Protein AF-A0A7S2D6P2-F1 (afdb_monomer_lite)

Sequence (100 aa):
RLSTQVERHVNRGAFSWSTLPPTFWRKMKNAEILLQESAAQGEIAAQNDLGMMYYHCRGVSQNYARALEWLRKAAEQGLANAQGNLCMMYYSGHVAVLDG

Organism: NCBI:txid3111310

Foldseek 3Di:
DVLVVQLVQLCPDPDRCVVDDSVQLVVQVVLLVVLVVCVVVVNLVSLQVNLVCLCVVRSGDNDNPSSLVSLVSSVVVPDPSSVVVNVVCVVVVVCVVVVD

Secondary structure (DSSP, 8-state):
--HHHHTTTS--SSS-GGGS-HHHHHHHHHHHHHHHHHHHTT-HHHHHHHHHHHHTTSSS---HHHHHHHHHHHHHTT-HHHHHHHHHHHHTTTTTTT--

InterPro domains:
  IPR006597 Sel1-like repeat [PF08238] (45-78)
  IPR006597 Sel1-like repeat [PF08238] (81-94)
  IPR006597 Sel1-like repeat [SM00671] (44-79)
  IPR011990 Tetratricopeptide-like helical domain superfamily [G3DSA:1.25.40.10] (22-98)
  IPR050767 Sel1/AlgK [PTHR11102] (28-94)

pLDDT: mean 76.54, std 17.22, range [41.06, 94.56]

Structure (mmCIF, N/CA/C/O backbone):
data_AF-A0A7S2D6P2-F1
#
_entry.id   AF-A0A7S2D6P2-F1
#
loop_
_atom_site.group_PDB
_atom_site.id
_atom_site.type_symbol
_atom_site.label_atom_id
_atom_site.label_alt_id
_atom_site.label_comp_id
_atom_site.label_asym_id
_atom_site.label_entity_id
_atom_site.label_seq_id
_atom_site.pdbx_PDB_ins_code
_atom_site.Cartn_x
_atom_site.Cartn_y
_atom_site.Cartn_z
_atom_site.occupancy
_atom_site.B_iso_or_equiv
_atom_site.auth_seq_id
_atom_site.auth_comp_id
_atom_site.auth_asym_id
_atom_site.auth_atom_id
_atom_site.pdbx_PDB_model_num
ATOM 1 N N . ARG A 1 1 ? 23.528 12.050 -3.278 1.00 42.66 1 ARG A N 1
ATOM 2 C CA . ARG A 1 1 ? 24.206 10.786 -3.669 1.00 42.66 1 ARG A CA 1
ATOM 3 C C . ARG A 1 1 ? 23.314 9.541 -3.580 1.00 42.66 1 ARG A C 1
ATOM 5 O O . ARG A 1 1 ? 23.599 8.600 -4.298 1.00 42.66 1 ARG A O 1
ATOM 12 N N . LEU A 1 2 ? 22.235 9.529 -2.783 1.00 41.97 2 LEU A N 1
ATOM 13 C CA . LEU A 1 2 ? 21.309 8.383 -2.682 1.00 41.97 2 LEU A CA 1
ATOM 14 C C . LEU A 1 2 ? 20.291 8.266 -3.837 1.00 41.97 2 LEU A C 1
ATOM 16 O O . LEU A 1 2 ? 19.747 7.187 -4.051 1.00 41.97 2 LEU A O 1
ATOM 20 N N . SER A 1 3 ? 20.037 9.345 -4.588 1.00 44.03 3 SER A N 1
ATOM 21 C CA . SER A 1 3 ? 19.075 9.349 -5.705 1.00 44.03 3 SER A CA 1
ATOM 22 C C . SER A 1 3 ? 19.484 8.394 -6.835 1.00 44.03 3 SER A C 1
ATOM 24 O O . SER A 1 3 ? 18.683 7.585 -7.285 1.00 44.03 3 SER A O 1
ATOM 26 N N . THR A 1 4 ? 20.770 8.370 -7.189 1.00 49.34 4 THR A N 1
ATOM 27 C CA . THR A 1 4 ? 21.306 7.630 -8.347 1.00 49.34 4 THR A CA 1
ATOM 28 C C . THR A 1 4 ? 21.308 6.103 -8.190 1.00 49.34 4 THR A C 1
ATOM 30 O O . THR A 1 4 ? 21.474 5.376 -9.172 1.00 49.34 4 THR A O 1
ATOM 33 N N . GLN A 1 5 ? 21.204 5.589 -6.962 1.00 44.03 5 GLN A N 1
ATOM 34 C CA . GLN A 1 5 ? 21.228 4.145 -6.701 1.00 44.03 5 GLN A CA 1
ATOM 35 C C . GLN A 1 5 ? 19.816 3.548 -6.703 1.00 44.03 5 GLN A C 1
ATOM 37 O O . GLN A 1 5 ? 19.625 2.448 -7.211 1.00 44.03 5 GLN A O 1
ATOM 42 N N . VAL A 1 6 ? 18.822 4.308 -6.230 1.00 48.00 6 VAL A N 1
ATOM 43 C CA . VAL A 1 6 ? 17.403 3.922 -6.286 1.00 48.00 6 VAL A CA 1
ATOM 44 C C . VAL A 1 6 ? 16.870 4.036 -7.719 1.00 48.00 6 VAL A C 1
ATOM 46 O O . VAL A 1 6 ? 16.242 3.102 -8.211 1.00 48.00 6 VAL A O 1
ATOM 49 N N . GLU A 1 7 ? 17.221 5.112 -8.436 1.00 48.19 7 GLU A N 1
ATOM 50 C CA . GLU A 1 7 ? 16.856 5.321 -9.850 1.00 48.19 7 GLU A CA 1
ATOM 51 C C . GLU A 1 7 ? 17.288 4.152 -10.757 1.00 48.19 7 GLU A C 1
ATOM 53 O O . GLU A 1 7 ? 16.589 3.802 -11.706 1.00 48.19 7 GLU A O 1
ATOM 58 N N . ARG A 1 8 ? 18.412 3.489 -10.442 1.00 49.69 8 ARG A N 1
ATOM 59 C CA . ARG A 1 8 ? 18.929 2.345 -11.211 1.00 49.69 8 ARG A CA 1
ATOM 60 C C . ARG A 1 8 ? 18.165 1.036 -11.000 1.00 49.69 8 ARG A C 1
ATOM 62 O O . ARG A 1 8 ? 18.275 0.149 -11.842 1.00 49.69 8 ARG A O 1
ATOM 69 N N . HIS A 1 9 ? 17.425 0.870 -9.905 1.00 47.28 9 HIS A N 1
ATOM 70 C CA . HIS A 1 9 ? 16.673 -0.365 -9.636 1.00 47.28 9 HIS A CA 1
ATOM 71 C C . HIS A 1 9 ? 15.199 -0.284 -10.041 1.00 47.28 9 HIS A C 1
ATOM 73 O O . HIS A 1 9 ? 14.627 -1.306 -10.409 1.00 47.28 9 HIS A O 1
ATOM 79 N N . VAL A 1 10 ? 14.609 0.913 -10.067 1.00 54.47 10 VAL A N 1
ATOM 80 C CA . VAL A 1 10 ? 13.184 1.120 -10.402 1.00 54.47 10 VAL A CA 1
ATOM 81 C C . VAL A 1 10 ? 12.909 1.043 -11.922 1.00 54.47 10 VAL A C 1
ATOM 83 O O . VAL A 1 10 ? 11.767 0.935 -12.355 1.00 54.47 10 VAL A O 1
ATOM 86 N N . ASN A 1 11 ? 13.951 1.020 -12.761 1.00 50.38 11 ASN A N 1
ATOM 87 C CA . ASN A 1 11 ? 13.864 1.198 -14.218 1.00 50.38 11 ASN A CA 1
ATOM 88 C C . ASN A 1 11 ? 13.747 -0.113 -15.045 1.00 50.38 11 ASN A C 1
ATOM 90 O O . ASN A 1 11 ? 14.293 -0.194 -16.143 1.00 50.38 11 ASN A O 1
ATOM 94 N N . ARG A 1 12 ? 13.090 -1.167 -14.527 1.00 47.78 12 ARG A N 1
ATOM 95 C CA . ARG A 1 12 ? 12.956 -2.487 -15.204 1.00 47.78 12 ARG A CA 1
ATOM 96 C C . ARG A 1 12 ? 11.543 -2.836 -15.714 1.00 47.78 12 ARG A C 1
ATOM 98 O O . ARG A 1 12 ? 11.231 -4.007 -15.894 1.00 47.78 12 ARG A O 1
ATOM 105 N N . GLY A 1 13 ? 10.688 -1.850 -15.976 1.00 45.84 13 GLY A N 1
ATOM 106 C CA . GLY A 1 13 ? 9.364 -2.057 -16.583 1.00 45.84 13 GLY A CA 1
ATOM 107 C C . GLY A 1 13 ? 9.030 -0.932 -17.559 1.00 45.84 13 GLY A C 1
ATOM 108 O O . GLY A 1 13 ? 9.635 0.128 -17.469 1.00 45.84 13 GLY A O 1
ATOM 109 N N . ALA A 1 14 ? 8.093 -1.167 -18.483 1.00 43.38 14 ALA A N 1
ATOM 110 C CA . ALA A 1 14 ? 7.804 -0.413 -19.719 1.00 43.38 14 ALA A CA 1
ATOM 111 C C . ALA A 1 14 ? 7.490 1.105 -19.604 1.00 43.38 14 ALA A C 1
ATOM 113 O O . ALA A 1 14 ? 7.098 1.731 -20.587 1.00 43.38 14 ALA A O 1
ATOM 114 N N . PHE A 1 15 ? 7.681 1.719 -18.437 1.00 54.22 15 PHE A N 1
ATOM 115 C CA . PHE A 1 15 ? 7.579 3.153 -18.196 1.00 54.22 15 PHE A CA 1
ATOM 116 C C . PHE A 1 15 ? 8.986 3.712 -17.936 1.00 54.22 15 PHE A C 1
ATOM 118 O O . PHE A 1 15 ? 9.589 3.449 -16.898 1.00 54.22 15 PHE A O 1
ATOM 125 N N . SER A 1 16 ? 9.544 4.452 -18.898 1.00 53.12 16 SER A N 1
ATOM 126 C CA . SER A 1 16 ? 10.890 5.026 -18.778 1.00 53.12 16 SER A CA 1
ATOM 127 C C . SER A 1 16 ? 10.865 6.221 -17.830 1.00 53.12 16 SER A C 1
ATOM 129 O O . SER A 1 16 ? 10.702 7.369 -18.249 1.00 53.12 16 SER A O 1
ATOM 131 N N . TRP A 1 17 ? 11.043 5.959 -16.538 1.00 56.22 17 TRP A N 1
ATOM 132 C CA . TRP A 1 17 ? 10.998 6.977 -15.490 1.00 56.22 17 TRP A CA 1
ATOM 133 C C . TRP A 1 17 ? 12.119 8.029 -15.580 1.00 56.22 17 TRP A C 1
ATOM 135 O O . TRP A 1 17 ? 12.094 9.032 -14.868 1.00 56.22 17 TRP A O 1
ATOM 145 N N . SER A 1 18 ? 13.091 7.829 -16.473 1.00 56.09 18 SER A N 1
ATOM 146 C CA . SER A 1 18 ? 14.156 8.787 -16.795 1.00 56.09 18 SER A CA 1
ATOM 147 C C . SER A 1 18 ? 13.658 10.101 -17.408 1.00 56.09 18 SER A C 1
ATOM 149 O O . SER A 1 18 ? 14.425 11.056 -17.480 1.00 56.09 18 SER A O 1
ATOM 151 N N . THR A 1 19 ? 12.398 10.163 -17.850 1.00 69.62 19 THR A N 1
ATOM 152 C CA . THR A 1 19 ? 11.788 11.375 -18.421 1.00 69.62 19 THR A CA 1
ATOM 153 C C . THR A 1 19 ? 11.237 12.327 -17.358 1.00 69.62 19 THR A C 1
ATOM 155 O O . THR A 1 19 ? 10.947 13.484 -17.663 1.00 69.62 19 THR A O 1
ATOM 158 N N . LEU A 1 20 ? 11.108 11.876 -16.104 1.00 70.81 20 LEU A N 1
ATOM 159 C CA . LEU A 1 20 ? 10.597 12.698 -15.011 1.00 70.81 20 LEU A CA 1
ATOM 160 C C . LEU A 1 20 ? 11.707 13.544 -14.371 1.00 70.81 20 LEU A C 1
ATOM 162 O O . LEU A 1 20 ? 12.843 13.085 -14.220 1.00 70.81 20 LEU A O 1
ATOM 166 N N . PRO A 1 21 ? 11.391 14.777 -13.936 1.00 79.75 21 PRO A N 1
ATOM 167 C CA . PRO A 1 21 ? 12.377 15.655 -13.323 1.00 79.75 21 PRO A CA 1
ATOM 168 C C . PRO A 1 21 ? 12.908 15.063 -12.002 1.00 79.75 21 PRO A C 1
ATOM 170 O O . PRO A 1 21 ? 12.129 14.492 -11.238 1.00 7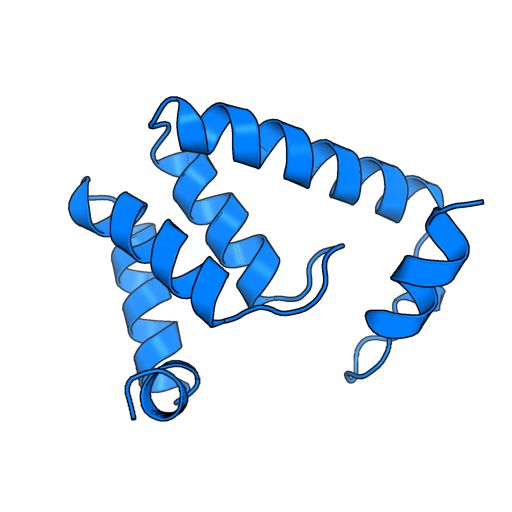9.75 21 PRO A O 1
ATOM 173 N N . PRO A 1 22 ? 14.190 15.276 -11.634 1.00 73.00 22 PRO A N 1
ATOM 174 C CA . PRO A 1 22 ? 14.772 14.758 -10.386 1.00 73.00 22 PRO A CA 1
ATOM 175 C C . PRO A 1 22 ? 14.012 15.148 -9.105 1.00 73.00 22 PRO A C 1
ATOM 177 O O . PRO A 1 22 ? 14.078 14.475 -8.076 1.00 73.00 22 PRO A O 1
ATOM 180 N N . THR A 1 23 ? 13.266 16.253 -9.156 1.00 80.12 23 THR A N 1
ATOM 181 C CA . THR A 1 23 ? 12.409 16.727 -8.064 1.00 80.12 23 THR A CA 1
ATOM 182 C C . THR A 1 23 ? 11.201 15.827 -7.819 1.00 80.12 23 THR A C 1
ATOM 184 O O . THR A 1 23 ? 10.727 15.772 -6.685 1.00 80.12 23 THR A O 1
ATOM 187 N N . PHE A 1 24 ? 10.733 15.102 -8.839 1.00 78.94 24 PHE A N 1
ATOM 188 C CA . PHE A 1 24 ? 9.657 14.123 -8.728 1.00 78.94 24 PHE A CA 1
ATOM 189 C C . PHE A 1 24 ? 10.048 13.003 -7.761 1.00 78.94 24 PHE A C 1
ATOM 191 O O . PHE A 1 24 ? 9.339 12.763 -6.789 1.00 78.94 24 PHE A O 1
ATOM 198 N N . TRP A 1 25 ? 11.230 12.407 -7.936 1.00 69.94 25 TRP A N 1
ATOM 199 C CA . TRP A 1 25 ? 11.737 11.344 -7.060 1.00 69.94 25 TRP A CA 1
ATOM 200 C C . TRP A 1 25 ? 11.858 11.779 -5.608 1.00 69.94 25 TRP A C 1
ATOM 202 O O . TRP A 1 25 ? 11.466 11.052 -4.699 1.00 69.94 25 TRP A O 1
ATOM 212 N N . ARG A 1 26 ? 12.364 12.995 -5.385 1.00 78.88 26 ARG A N 1
ATOM 213 C CA . ARG A 1 26 ? 12.468 13.561 -4.039 1.00 78.88 26 ARG A CA 1
ATOM 214 C C . ARG A 1 26 ? 11.094 13.712 -3.392 1.00 78.88 26 ARG A C 1
ATOM 216 O O . ARG A 1 26 ? 10.940 13.373 -2.225 1.00 78.88 26 ARG A O 1
ATOM 223 N N . LYS A 1 27 ? 10.099 14.190 -4.144 1.00 80.38 27 LYS A N 1
ATOM 224 C CA . LYS A 1 27 ? 8.721 14.300 -3.651 1.00 80.38 27 LYS A CA 1
ATOM 225 C C . LYS A 1 27 ? 8.117 12.928 -3.354 1.00 80.38 27 LYS A C 1
ATOM 227 O O . LYS A 1 27 ? 7.541 12.767 -2.289 1.00 80.38 27 LYS A O 1
ATOM 232 N N . MET A 1 28 ? 8.309 11.945 -4.233 1.00 78.06 28 MET A N 1
ATOM 233 C CA . MET A 1 28 ? 7.789 10.588 -4.035 1.00 78.06 28 MET A CA 1
ATOM 234 C C . MET A 1 28 ? 8.415 9.886 -2.830 1.00 78.06 28 MET A C 1
ATOM 236 O O . MET A 1 28 ? 7.710 9.241 -2.066 1.00 78.06 28 MET A O 1
ATOM 240 N N . LYS A 1 29 ? 9.722 10.051 -2.614 1.00 81.56 29 LYS A N 1
ATOM 241 C CA . LYS A 1 29 ? 10.397 9.472 -1.449 1.00 81.56 29 LYS A CA 1
ATOM 242 C C . LYS A 1 29 ? 9.979 10.142 -0.140 1.00 81.56 29 LYS A C 1
ATOM 244 O O . LYS A 1 29 ? 9.806 9.467 0.864 1.00 81.56 29 LYS A O 1
ATOM 249 N N . ASN A 1 30 ? 9.776 11.457 -0.155 1.00 86.00 30 ASN A N 1
ATOM 250 C CA . ASN A 1 30 ? 9.214 12.149 1.002 1.00 86.00 30 ASN A CA 1
ATOM 251 C C . ASN A 1 30 ? 7.766 11.708 1.264 1.00 86.00 30 ASN A C 1
ATOM 253 O O . ASN A 1 30 ? 7.395 11.530 2.417 1.00 86.00 30 ASN A O 1
ATOM 257 N N . ALA A 1 31 ? 6.970 11.495 0.211 1.00 86.56 31 ALA A N 1
ATOM 258 C CA . ALA A 1 31 ? 5.614 10.971 0.335 1.00 86.56 31 ALA A CA 1
ATOM 259 C C . ALA A 1 31 ? 5.600 9.552 0.925 1.00 86.56 31 ALA A C 1
ATOM 261 O O . ALA A 1 31 ? 4.786 9.291 1.797 1.00 86.56 31 ALA A O 1
ATOM 262 N N . GLU A 1 32 ? 6.530 8.671 0.531 1.00 87.31 32 GLU A N 1
ATOM 263 C CA . GLU A 1 32 ? 6.681 7.342 1.146 1.00 87.31 32 GLU A CA 1
ATOM 264 C C . GLU A 1 32 ? 6.873 7.445 2.665 1.00 87.31 32 GLU A C 1
ATOM 266 O O . GLU A 1 32 ? 6.198 6.747 3.414 1.00 87.31 32 GLU A O 1
ATOM 271 N N . ILE A 1 33 ? 7.774 8.325 3.113 1.00 89.12 33 ILE A N 1
ATOM 272 C CA . ILE A 1 33 ? 8.083 8.505 4.539 1.00 89.12 33 ILE A CA 1
ATOM 273 C C . ILE A 1 33 ? 6.846 8.997 5.296 1.00 89.12 33 ILE A C 1
ATOM 275 O O . ILE A 1 33 ? 6.469 8.402 6.300 1.00 89.12 33 ILE A O 1
ATOM 279 N N . LEU A 1 34 ? 6.179 10.033 4.780 1.00 90.75 34 LEU A N 1
ATOM 280 C CA . LEU A 1 34 ? 4.966 10.577 5.397 1.00 90.75 34 LEU A CA 1
ATOM 281 C C . LEU A 1 34 ? 3.849 9.528 5.466 1.00 90.75 34 LEU A C 1
ATOM 283 O O . LEU A 1 34 ? 3.197 9.379 6.494 1.00 90.75 34 LEU A O 1
ATOM 287 N N . LEU A 1 35 ? 3.660 8.757 4.393 1.00 91.75 35 LEU A N 1
ATOM 288 C CA . LEU A 1 35 ? 2.671 7.684 4.359 1.00 91.75 35 LEU A CA 1
ATOM 289 C C . LEU A 1 35 ? 3.016 6.551 5.327 1.00 91.75 35 LEU A C 1
ATOM 291 O O . LEU A 1 35 ? 2.103 5.987 5.914 1.00 91.75 35 LEU A O 1
ATOM 295 N N . GLN A 1 36 ? 4.295 6.223 5.532 1.00 92.00 36 GLN A N 1
ATOM 296 C CA . GLN A 1 36 ? 4.709 5.242 6.543 1.00 92.00 36 GLN A CA 1
ATOM 297 C C . GLN A 1 36 ? 4.379 5.709 7.959 1.00 92.00 36 GLN A C 1
ATOM 299 O O . GLN A 1 36 ? 3.852 4.923 8.746 1.00 92.00 36 GLN A O 1
ATOM 304 N N . GLU A 1 37 ? 4.653 6.973 8.276 1.00 94.19 37 GLU A N 1
ATOM 305 C CA . GLU A 1 37 ? 4.333 7.555 9.581 1.00 94.19 37 GLU A CA 1
ATOM 306 C C . GLU A 1 37 ? 2.817 7.570 9.824 1.00 94.19 37 GLU A C 1
ATOM 308 O O . GLU A 1 37 ? 2.357 7.050 10.841 1.00 94.19 37 GLU A O 1
ATOM 313 N N . SER A 1 38 ? 2.029 8.070 8.868 1.00 93.75 38 SER A N 1
ATOM 314 C CA . SER A 1 38 ? 0.561 8.066 8.945 1.00 93.75 38 SER A CA 1
ATOM 315 C C . SER A 1 38 ? -0.026 6.652 9.011 1.00 93.75 38 SER A C 1
ATOM 317 O O . SER A 1 38 ? -0.904 6.366 9.828 1.00 93.75 38 SER A O 1
ATOM 319 N N . ALA A 1 39 ? 0.475 5.723 8.193 1.00 92.75 39 ALA A N 1
ATOM 320 C CA . ALA A 1 39 ? 0.015 4.336 8.192 1.00 92.75 39 ALA A CA 1
ATOM 321 C C . ALA A 1 39 ? 0.316 3.631 9.524 1.00 92.75 39 ALA A C 1
ATOM 323 O O . ALA A 1 39 ? -0.501 2.826 9.986 1.00 92.75 39 ALA A O 1
ATOM 324 N N . ALA A 1 40 ? 1.452 3.953 10.155 1.00 91.62 40 ALA A N 1
ATOM 325 C CA . ALA A 1 40 ? 1.821 3.469 11.484 1.00 91.62 40 ALA A CA 1
ATOM 326 C C . ALA A 1 40 ? 0.932 4.052 12.594 1.00 91.62 40 ALA A C 1
ATOM 328 O O . ALA A 1 40 ? 0.679 3.370 13.584 1.00 91.62 40 ALA A O 1
ATOM 329 N N . GLN A 1 41 ? 0.407 5.266 12.411 1.00 93.06 41 GLN A N 1
ATOM 330 C CA . GLN A 1 41 ? -0.600 5.859 13.301 1.00 93.06 41 GLN A CA 1
ATOM 331 C C . GLN A 1 41 ? -2.008 5.269 13.103 1.00 93.06 41 GLN A C 1
ATOM 333 O O . GLN A 1 41 ? -2.926 5.611 13.845 1.00 93.06 41 GLN A O 1
ATOM 338 N N . GLY A 1 42 ? -2.187 4.366 12.133 1.00 90.44 42 GLY A N 1
ATOM 339 C CA . GLY A 1 42 ? -3.462 3.702 11.865 1.00 90.44 42 GLY A CA 1
ATOM 340 C C . GLY A 1 42 ? -4.342 4.422 10.846 1.00 90.44 42 GLY A C 1
ATOM 341 O O . GLY A 1 42 ? -5.481 4.013 10.640 1.00 90.44 42 GLY A O 1
ATOM 342 N N . GLU A 1 43 ? -3.838 5.459 10.173 1.00 94.56 43 GLU A N 1
ATOM 343 C CA . GLU A 1 43 ? -4.615 6.181 9.170 1.00 94.56 43 GLU A CA 1
ATOM 344 C C . GLU A 1 43 ? -4.927 5.276 7.966 1.00 94.56 43 GLU A C 1
ATOM 346 O O . GLU A 1 43 ? -4.050 4.882 7.194 1.00 94.56 43 GLU A O 1
ATOM 351 N N . ILE A 1 44 ? -6.208 4.950 7.802 1.00 93.25 44 ILE A N 1
ATOM 352 C CA . ILE A 1 44 ? -6.691 3.952 6.840 1.00 93.25 44 ILE A CA 1
ATOM 353 C C . ILE A 1 44 ? -6.364 4.355 5.392 1.00 93.25 44 ILE A C 1
ATOM 355 O O . ILE A 1 44 ? -5.959 3.521 4.578 1.00 93.25 44 ILE A O 1
ATOM 359 N N . ALA A 1 45 ? -6.500 5.645 5.070 1.00 91.44 45 ALA A N 1
ATOM 360 C CA . ALA A 1 45 ? -6.164 6.181 3.753 1.00 91.44 45 ALA A CA 1
ATOM 361 C C . ALA A 1 45 ? -4.661 6.048 3.459 1.00 91.44 45 ALA A C 1
ATOM 363 O O . ALA A 1 45 ? -4.282 5.574 2.388 1.00 91.44 45 ALA A O 1
ATOM 364 N N . ALA A 1 46 ? -3.808 6.363 4.438 1.00 93.25 46 ALA A N 1
ATOM 365 C CA . ALA A 1 46 ? -2.362 6.251 4.288 1.00 93.25 46 ALA A CA 1
ATOM 366 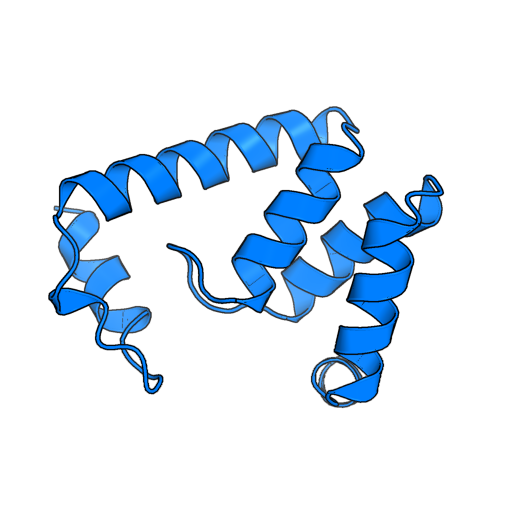C C . ALA A 1 46 ? -1.902 4.799 4.102 1.00 93.25 46 ALA A C 1
ATOM 368 O O . ALA A 1 46 ? -1.025 4.534 3.282 1.00 93.25 46 ALA A O 1
ATOM 369 N N . GLN A 1 47 ? -2.521 3.845 4.803 1.00 93.62 47 GLN A N 1
ATOM 370 C CA . GLN A 1 47 ? -2.258 2.416 4.605 1.00 93.62 47 GLN A CA 1
ATOM 371 C C . GLN A 1 47 ? -2.592 1.975 3.172 1.00 93.62 47 GLN A C 1
ATOM 373 O O . GLN A 1 47 ? -1.793 1.290 2.531 1.00 93.62 47 GLN A O 1
ATOM 378 N N . ASN A 1 48 ? -3.732 2.413 2.629 1.00 92.81 48 ASN A N 1
ATOM 379 C CA . ASN A 1 48 ? -4.089 2.132 1.240 1.00 92.81 48 ASN A CA 1
ATOM 380 C C . ASN A 1 48 ? -3.094 2.745 0.246 1.00 92.81 48 ASN A C 1
ATOM 382 O O . ASN A 1 48 ? -2.630 2.063 -0.670 1.00 92.81 48 ASN A O 1
ATOM 386 N N . ASP A 1 49 ? -2.743 4.013 0.436 1.00 91.44 49 ASP A N 1
ATOM 387 C CA . ASP A 1 49 ? -1.873 4.743 -0.485 1.00 91.44 49 ASP A CA 1
ATOM 388 C C . ASP A 1 49 ? -0.435 4.214 -0.461 1.00 91.44 49 ASP A C 1
ATOM 390 O O . ASP A 1 49 ? 0.192 4.065 -1.515 1.00 91.44 49 ASP A O 1
ATOM 394 N N . LEU A 1 50 ? 0.064 3.833 0.719 1.00 91.06 50 LEU A N 1
ATOM 395 C CA . LEU A 1 50 ? 1.358 3.173 0.872 1.00 91.06 50 LEU A CA 1
ATOM 396 C C . LEU A 1 50 ? 1.371 1.801 0.187 1.00 91.06 50 LEU A C 1
ATOM 398 O O . LEU A 1 50 ? 2.328 1.462 -0.516 1.00 91.06 50 LEU A O 1
ATOM 402 N N . GLY A 1 51 ? 0.293 1.027 0.337 1.00 89.88 51 GLY A N 1
ATOM 403 C CA . GLY A 1 51 ? 0.138 -0.250 -0.352 1.00 89.88 51 GLY A CA 1
ATOM 404 C C . GLY A 1 51 ? 0.157 -0.093 -1.876 1.00 89.88 51 GLY A C 1
ATOM 405 O O . GLY A 1 51 ? 0.899 -0.785 -2.577 1.00 89.88 51 GLY A O 1
ATOM 406 N N . MET A 1 52 ? -0.566 0.900 -2.395 1.00 88.19 52 MET A N 1
ATOM 407 C CA . MET A 1 52 ? -0.598 1.212 -3.826 1.00 88.19 52 MET A CA 1
ATOM 408 C C . MET A 1 52 ? 0.736 1.749 -4.361 1.00 88.19 52 MET A C 1
ATOM 410 O O . MET A 1 52 ? 1.092 1.470 -5.512 1.00 88.19 52 MET A O 1
ATOM 414 N N . MET A 1 53 ? 1.512 2.473 -3.545 1.00 86.19 53 MET A N 1
ATOM 415 C CA . MET A 1 53 ? 2.874 2.884 -3.901 1.00 86.19 53 MET A CA 1
ATOM 416 C C . MET A 1 53 ? 3.787 1.678 -4.149 1.00 86.19 53 MET A C 1
ATOM 418 O O . MET A 1 53 ? 4.488 1.654 -5.166 1.00 86.19 53 MET A O 1
ATOM 422 N N . TYR A 1 54 ? 3.731 0.662 -3.280 1.00 86.12 54 TYR A N 1
ATOM 423 C CA . TYR A 1 54 ? 4.499 -0.576 -3.444 1.00 86.12 54 TYR A CA 1
ATOM 424 C C . TYR A 1 54 ? 3.980 -1.477 -4.573 1.00 86.12 54 TYR A C 1
ATOM 426 O O . TYR A 1 54 ? 4.781 -2.181 -5.192 1.00 86.12 54 TYR A O 1
ATOM 434 N N . TYR A 1 55 ? 2.678 -1.437 -4.875 1.00 82.44 55 TYR A N 1
ATOM 435 C CA . TYR A 1 55 ? 2.076 -2.199 -5.975 1.00 82.44 55 TYR A CA 1
ATOM 436 C C . TYR A 1 55 ? 2.486 -1.660 -7.357 1.00 82.44 55 TYR A C 1
ATOM 438 O O . TYR A 1 55 ? 2.901 -2.425 -8.228 1.00 82.44 55 TYR A O 1
ATOM 446 N N . HIS A 1 56 ? 2.429 -0.339 -7.559 1.00 77.12 56 HIS A N 1
ATOM 447 C CA . HIS A 1 56 ? 2.651 0.299 -8.866 1.00 77.12 56 HIS A CA 1
ATOM 448 C C . HIS A 1 56 ? 4.079 0.818 -9.117 1.00 77.12 56 HIS A C 1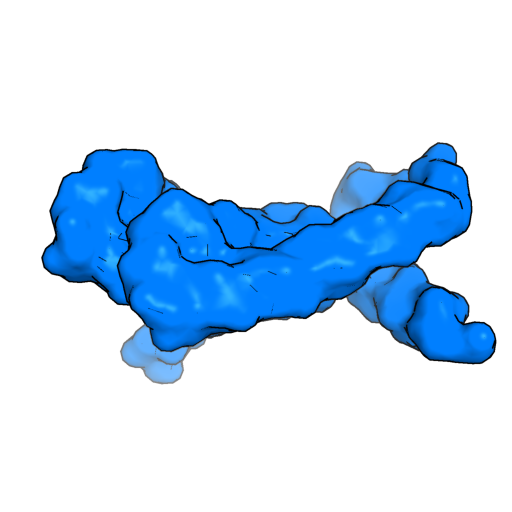
ATOM 450 O O . HIS A 1 56 ? 4.295 1.513 -10.111 1.00 77.12 56 HIS A O 1
ATOM 456 N N . CYS A 1 57 ? 5.045 0.543 -8.234 1.00 69.00 57 CYS A N 1
ATOM 457 C CA . CYS A 1 57 ? 6.405 1.109 -8.309 1.00 69.00 57 CYS A CA 1
ATOM 458 C C . CYS A 1 57 ? 6.433 2.644 -8.343 1.00 69.00 57 CYS A C 1
ATOM 460 O O . CYS A 1 57 ? 7.293 3.248 -8.992 1.00 69.00 57 CYS A O 1
ATOM 462 N N . ARG A 1 58 ? 5.480 3.319 -7.692 1.00 64.50 58 ARG A N 1
ATOM 463 C CA . ARG A 1 58 ? 5.414 4.784 -7.742 1.00 64.50 58 ARG A CA 1
ATOM 464 C C . ARG A 1 58 ? 6.507 5.369 -6.852 1.00 64.50 58 ARG A C 1
ATOM 466 O O . ARG A 1 58 ? 6.279 5.629 -5.682 1.00 64.50 58 ARG A O 1
ATOM 473 N N . GLY A 1 59 ? 7.702 5.575 -7.402 1.00 58.00 59 GLY A N 1
ATOM 474 C CA . GLY A 1 59 ? 8.826 6.180 -6.677 1.00 58.00 59 GLY A CA 1
ATOM 475 C C . GLY A 1 59 ? 9.573 5.254 -5.710 1.00 58.00 59 GLY A C 1
ATOM 476 O O . GLY A 1 59 ? 10.525 5.706 -5.077 1.00 58.00 59 GLY A O 1
ATOM 477 N N . VAL A 1 60 ? 9.180 3.978 -5.626 1.00 63.34 60 VAL A N 1
ATOM 478 C CA . VAL A 1 60 ? 9.769 2.934 -4.770 1.00 63.34 60 VAL A CA 1
ATOM 479 C C . VAL A 1 60 ? 9.950 1.636 -5.556 1.00 63.34 60 VAL A C 1
ATOM 481 O O . VAL A 1 60 ? 9.320 1.442 -6.597 1.00 63.34 60 VAL A O 1
ATOM 484 N N . SER A 1 61 ? 10.804 0.734 -5.065 1.00 70.62 61 SER A N 1
ATOM 485 C CA . SER A 1 61 ? 10.912 -0.619 -5.623 1.00 70.62 61 SER A CA 1
ATOM 486 C C . SER A 1 61 ? 9.595 -1.371 -5.447 1.00 70.62 61 SER A C 1
ATOM 488 O O . SER A 1 61 ? 8.998 -1.312 -4.370 1.00 70.62 61 SER A O 1
ATOM 490 N N . GLN A 1 62 ? 9.172 -2.108 -6.478 1.00 75.44 62 GLN A N 1
ATOM 491 C CA . GLN A 1 62 ? 7.992 -2.962 -6.378 1.00 75.44 62 GLN A CA 1
ATOM 492 C C . GLN A 1 62 ? 8.140 -3.937 -5.220 1.00 75.44 62 GLN A C 1
ATOM 494 O O . GLN A 1 62 ? 9.163 -4.616 -5.103 1.00 75.44 62 GLN A O 1
ATOM 499 N N . ASN A 1 63 ? 7.117 -4.020 -4.379 1.00 83.00 63 ASN A N 1
ATOM 500 C CA . ASN A 1 63 ? 7.082 -5.005 -3.314 1.00 83.00 63 ASN A CA 1
ATOM 501 C C . ASN A 1 63 ? 5.638 -5.419 -3.043 1.00 83.00 63 ASN A C 1
ATOM 503 O O . ASN A 1 63 ? 4.943 -4.825 -2.222 1.00 83.00 63 ASN A O 1
ATOM 507 N N . TYR A 1 64 ? 5.199 -6.457 -3.747 1.00 82.19 64 TYR A N 1
ATOM 508 C CA . TYR A 1 64 ? 3.843 -6.978 -3.628 1.00 82.19 64 TYR A CA 1
ATOM 509 C C . TYR A 1 64 ? 3.524 -7.500 -2.221 1.00 82.19 64 TYR A C 1
ATOM 511 O O . TYR A 1 64 ? 2.401 -7.326 -1.766 1.00 82.19 64 TYR A O 1
ATOM 519 N N . ALA A 1 65 ? 4.500 -8.052 -1.494 1.00 85.69 65 ALA A N 1
ATOM 520 C CA . ALA A 1 65 ? 4.288 -8.515 -0.122 1.00 85.69 65 ALA A CA 1
ATOM 521 C C . ALA A 1 65 ? 3.966 -7.347 0.826 1.00 85.69 65 ALA A C 1
ATOM 523 O O . ALA A 1 65 ? 2.987 -7.394 1.566 1.00 85.69 65 ALA A O 1
ATOM 524 N N . ARG A 1 66 ? 4.732 -6.248 0.746 1.00 86.44 66 ARG A N 1
ATOM 525 C CA . ARG A 1 66 ? 4.429 -5.027 1.513 1.00 86.44 66 ARG A CA 1
ATOM 526 C C . ARG A 1 66 ? 3.127 -4.375 1.064 1.00 86.44 66 ARG A C 1
ATOM 528 O O . ARG A 1 66 ? 2.379 -3.888 1.905 1.00 86.44 66 ARG A O 1
ATOM 535 N N . ALA A 1 67 ? 2.856 -4.355 -0.241 1.00 89.31 67 ALA A N 1
ATOM 536 C CA . ALA A 1 67 ? 1.600 -3.832 -0.767 1.00 89.31 67 ALA A CA 1
ATOM 537 C C . ALA A 1 67 ? 0.398 -4.582 -0.178 1.00 89.31 67 ALA A C 1
ATOM 539 O O . ALA A 1 67 ? -0.536 -3.951 0.314 1.00 89.31 67 ALA A O 1
ATOM 540 N N . LEU A 1 68 ? 0.473 -5.916 -0.164 1.00 90.56 68 LEU A N 1
ATOM 541 C CA . LEU A 1 68 ? -0.546 -6.788 0.401 1.00 90.56 68 LEU A CA 1
ATOM 542 C C . LEU A 1 68 ? -0.748 -6.523 1.892 1.00 90.56 68 LEU A C 1
ATOM 544 O O . LEU A 1 68 ? -1.883 -6.354 2.320 1.00 90.56 68 LEU A O 1
ATOM 548 N N . GLU A 1 69 ? 0.331 -6.442 2.674 1.00 91.12 69 GLU A N 1
ATOM 549 C CA . GLU A 1 69 ? 0.252 -6.205 4.119 1.00 91.12 69 GLU A CA 1
ATOM 550 C C . GLU A 1 69 ? -0.496 -4.903 4.444 1.00 91.12 69 GLU A C 1
ATOM 552 O O . GLU A 1 69 ? -1.414 -4.892 5.267 1.00 91.12 69 GLU A O 1
ATOM 557 N N . TRP A 1 70 ? -0.134 -3.804 3.778 1.00 93.06 70 TRP A N 1
ATOM 558 C CA . TRP A 1 70 ? -0.749 -2.501 4.030 1.00 93.06 70 TRP A CA 1
ATOM 559 C C . TRP A 1 70 ? -2.191 -2.421 3.534 1.00 93.06 70 TRP A C 1
ATOM 561 O O . TRP A 1 70 ? -3.057 -1.910 4.246 1.00 93.06 70 TRP A O 1
ATOM 571 N N . LEU A 1 71 ? -2.477 -2.982 2.357 1.00 91.62 71 LEU A N 1
ATOM 572 C CA . LEU A 1 71 ? -3.844 -3.058 1.847 1.00 91.62 71 LEU A CA 1
ATOM 573 C C . LEU A 1 71 ? -4.726 -3.957 2.720 1.00 91.62 71 LEU A C 1
ATOM 575 O O . LEU A 1 71 ? -5.893 -3.630 2.923 1.00 91.62 71 LEU A O 1
ATOM 579 N N . ARG A 1 72 ? -4.181 -5.037 3.297 1.00 92.75 72 ARG A N 1
ATOM 580 C CA . ARG A 1 72 ? -4.910 -5.902 4.233 1.00 92.75 72 ARG A CA 1
ATOM 581 C C . ARG A 1 72 ? -5.297 -5.149 5.496 1.00 92.75 72 ARG A C 1
ATOM 583 O O . ARG A 1 72 ? -6.469 -5.167 5.847 1.00 92.75 72 ARG A O 1
ATOM 590 N N . LYS A 1 73 ? -4.368 -4.404 6.101 1.00 92.81 73 LYS A N 1
ATOM 591 C CA . LYS A 1 73 ? -4.666 -3.549 7.265 1.00 92.81 73 LYS A CA 1
ATOM 592 C C . LYS A 1 73 ? -5.754 -2.515 6.954 1.00 92.81 73 LYS A C 1
ATOM 594 O O . LYS A 1 73 ? -6.688 -2.357 7.733 1.00 92.81 73 LYS A O 1
ATOM 599 N N . ALA A 1 74 ? -5.691 -1.860 5.794 1.00 92.81 74 ALA A N 1
ATOM 600 C CA . ALA A 1 74 ? -6.713 -0.892 5.393 1.00 92.81 74 ALA A CA 1
ATOM 601 C C . ALA A 1 74 ? -8.084 -1.552 5.131 1.00 92.81 74 ALA A C 1
ATOM 603 O O . ALA A 1 74 ? -9.128 -0.988 5.465 1.00 92.81 74 ALA A O 1
ATOM 604 N N . ALA A 1 75 ? -8.095 -2.756 4.556 1.00 92.31 75 ALA A N 1
ATOM 605 C CA . ALA A 1 75 ? -9.309 -3.522 4.288 1.00 92.31 75 ALA A CA 1
ATOM 606 C C . ALA A 1 75 ? -9.949 -4.099 5.560 1.00 92.31 75 ALA A C 1
ATOM 608 O O . ALA A 1 75 ? -11.176 -4.103 5.665 1.00 92.31 75 ALA A O 1
ATOM 609 N N . GLU A 1 76 ? -9.136 -4.549 6.522 1.00 92.06 76 GLU A N 1
ATOM 610 C CA . GLU A 1 76 ? -9.562 -4.999 7.856 1.00 92.06 76 GLU A CA 1
ATOM 611 C C . GLU A 1 76 ? -10.244 -3.861 8.632 1.00 92.06 76 GLU A C 1
ATOM 613 O O . GLU A 1 76 ? -11.209 -4.094 9.354 1.00 92.06 76 GLU A O 1
ATOM 61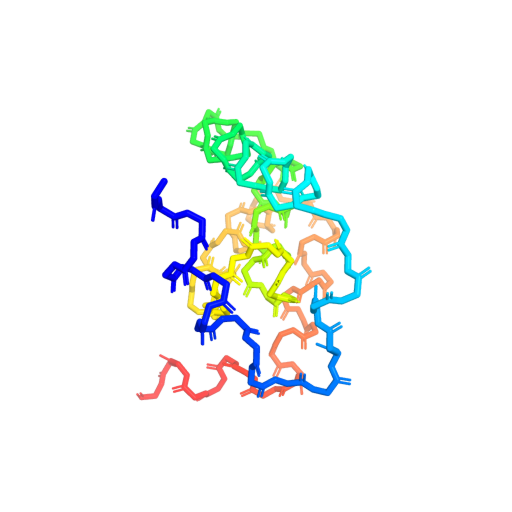8 N N . GLN A 1 77 ? -9.810 -2.616 8.412 1.00 90.25 77 GLN A N 1
ATOM 619 C CA . GLN A 1 77 ? -10.451 -1.413 8.954 1.00 90.25 77 GLN A CA 1
ATOM 620 C C . GLN A 1 77 ? -11.692 -0.953 8.160 1.00 90.25 77 GLN A C 1
ATOM 622 O O . GLN A 1 77 ? -12.290 0.072 8.483 1.00 90.25 77 GLN A O 1
ATOM 627 N N . GLY A 1 78 ? -12.107 -1.701 7.132 1.00 90.69 78 GLY A N 1
ATOM 628 C CA . GLY A 1 78 ? -13.350 -1.462 6.396 1.00 90.69 78 GLY A CA 1
ATOM 629 C C . GLY A 1 78 ? -13.243 -0.502 5.210 1.00 90.69 78 GLY A C 1
ATOM 630 O O . GLY A 1 78 ? -14.272 -0.064 4.693 1.00 90.69 78 GLY A O 1
ATOM 631 N N . LEU A 1 79 ? -12.037 -0.167 4.733 1.00 92.62 79 LEU A N 1
ATOM 632 C CA . LEU A 1 79 ? -11.909 0.671 3.540 1.00 92.62 79 LEU A CA 1
ATOM 633 C C . LEU A 1 79 ? -12.275 -0.113 2.276 1.00 92.62 79 LEU A C 1
ATOM 635 O O . LEU A 1 79 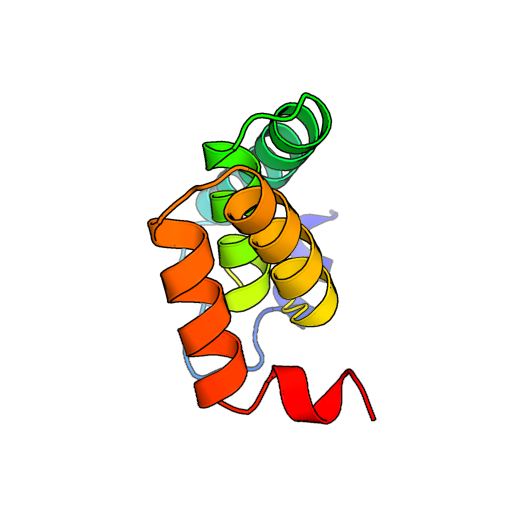? -11.507 -0.954 1.806 1.00 92.62 79 LEU A O 1
ATOM 639 N N . ALA A 1 80 ? -13.410 0.238 1.671 1.00 91.56 80 ALA A N 1
ATOM 640 C CA . ALA A 1 80 ? -13.891 -0.373 0.430 1.00 91.56 80 ALA A CA 1
ATOM 641 C C . ALA A 1 80 ? -12.853 -0.313 -0.708 1.00 91.56 80 ALA A C 1
ATOM 643 O O . ALA A 1 80 ? -12.670 -1.282 -1.444 1.00 91.56 80 ALA A O 1
ATOM 644 N N . ASN A 1 81 ? -12.107 0.793 -0.809 1.00 89.25 81 ASN A N 1
ATOM 645 C CA . ASN A 1 81 ? -11.045 0.936 -1.806 1.00 89.25 81 ASN A CA 1
ATOM 646 C C . ASN A 1 81 ? -9.918 -0.084 -1.595 1.00 89.25 81 ASN A C 1
ATOM 648 O O . ASN A 1 81 ? -9.450 -0.684 -2.559 1.00 89.25 81 ASN A O 1
ATOM 652 N N . ALA A 1 82 ? -9.513 -0.329 -0.344 1.00 89.75 82 ALA A N 1
ATOM 653 C CA . ALA A 1 82 ? -8.478 -1.312 -0.044 1.00 89.75 82 ALA A CA 1
ATOM 654 C C . ALA A 1 82 ? -8.949 -2.740 -0.339 1.00 89.75 82 ALA A C 1
ATOM 656 O O . ALA A 1 82 ? -8.187 -3.528 -0.889 1.00 89.75 82 ALA A O 1
ATOM 657 N N . GLN A 1 83 ? -10.214 -3.060 -0.058 1.00 90.19 83 GLN A N 1
ATOM 658 C CA . GLN A 1 83 ? -10.808 -4.353 -0.416 1.00 90.19 83 GLN A CA 1
ATOM 659 C C . GLN A 1 83 ? -10.820 -4.575 -1.937 1.00 90.19 83 GLN A C 1
ATOM 661 O O . GLN A 1 83 ? -10.432 -5.644 -2.409 1.00 90.19 83 GLN A O 1
ATOM 666 N N . GLY A 1 84 ? -11.194 -3.551 -2.713 1.00 91.62 84 GLY A N 1
ATOM 667 C CA . GLY A 1 84 ? -11.118 -3.589 -4.175 1.00 91.62 84 GLY A CA 1
ATOM 668 C C . GLY A 1 84 ? -9.685 -3.776 -4.682 1.00 91.62 84 GLY A C 1
ATOM 669 O O . GLY A 1 84 ? -9.435 -4.620 -5.542 1.00 91.62 84 GLY A O 1
ATOM 670 N N . ASN A 1 85 ? -8.726 -3.054 -4.099 1.00 88.75 85 ASN A N 1
ATOM 671 C CA . ASN A 1 85 ? -7.309 -3.159 -4.450 1.00 88.75 85 ASN A CA 1
ATOM 672 C C . ASN A 1 85 ? -6.719 -4.537 -4.097 1.00 88.75 85 ASN A C 1
ATOM 674 O O . ASN A 1 85 ? -5.972 -5.099 -4.897 1.00 88.75 85 ASN A O 1
ATOM 678 N N . LEU A 1 86 ? -7.098 -5.128 -2.959 1.00 88.25 86 LEU A N 1
ATOM 679 C CA . LEU A 1 86 ? -6.737 -6.507 -2.614 1.00 88.25 86 LEU A CA 1
ATOM 680 C C . LEU A 1 86 ? -7.298 -7.502 -3.623 1.00 88.25 86 LEU A C 1
ATOM 682 O O . LEU A 1 86 ? -6.561 -8.356 -4.107 1.00 88.25 86 LEU A O 1
ATOM 686 N N . CYS A 1 87 ? -8.579 -7.376 -3.975 1.00 88.06 87 CYS A N 1
ATOM 687 C CA . CYS A 1 87 ? -9.204 -8.230 -4.982 1.00 88.06 87 CYS A CA 1
ATOM 688 C C . CYS A 1 87 ? -8.439 -8.161 -6.314 1.00 88.06 87 CYS A C 1
ATOM 690 O O . CYS A 1 87 ? -8.104 -9.194 -6.890 1.00 88.06 87 CYS A O 1
ATOM 692 N N . MET A 1 88 ? -8.055 -6.957 -6.748 1.00 85.69 88 MET A N 1
ATOM 693 C CA . MET A 1 88 ? -7.219 -6.763 -7.936 1.00 85.69 88 MET A CA 1
ATOM 694 C C . MET A 1 88 ? -5.837 -7.416 -7.805 1.00 85.69 88 MET A C 1
ATOM 696 O O . MET A 1 88 ? -5.341 -7.989 -8.777 1.00 85.69 88 MET A O 1
ATOM 700 N N . MET A 1 89 ? -5.210 -7.375 -6.626 1.00 84.31 89 MET A N 1
ATOM 701 C CA . MET A 1 89 ? -3.929 -8.047 -6.374 1.00 84.31 89 MET A CA 1
ATOM 702 C C . MET A 1 89 ? -4.038 -9.576 -6.438 1.00 84.31 89 MET A C 1
ATOM 704 O O . MET A 1 89 ? -3.172 -10.222 -7.030 1.00 84.31 89 MET A O 1
ATOM 708 N N . TYR A 1 90 ? -5.104 -10.155 -5.882 1.00 82.62 90 TYR A N 1
ATOM 709 C CA . TYR A 1 90 ? -5.369 -11.592 -5.990 1.00 82.62 90 TYR A CA 1
ATOM 710 C C . TYR A 1 90 ? -5.685 -11.996 -7.433 1.00 82.62 90 TYR A C 1
ATOM 712 O O . TYR A 1 90 ? -5.101 -12.949 -7.945 1.00 82.62 90 TYR A O 1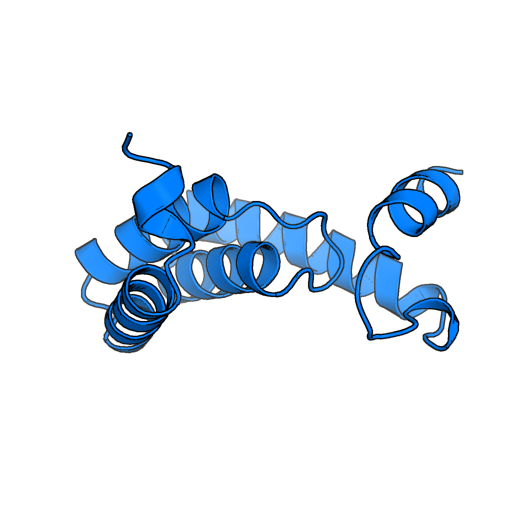
ATOM 720 N N . TYR A 1 91 ? -6.546 -11.238 -8.117 1.00 81.88 91 TYR A N 1
ATOM 721 C CA . TYR A 1 91 ? -6.944 -11.508 -9.500 1.00 81.88 91 TYR A CA 1
ATOM 722 C C . TYR A 1 91 ? -5.775 -11.412 -10.486 1.00 81.88 91 TYR A C 1
ATOM 724 O O . TYR A 1 91 ? -5.668 -12.208 -11.414 1.00 81.88 91 TYR A O 1
ATOM 732 N N . SER A 1 92 ? -4.863 -10.462 -10.272 1.00 78.31 92 SER A N 1
ATOM 733 C CA . SER A 1 92 ? -3.659 -10.313 -11.098 1.00 78.31 92 SER A CA 1
ATOM 734 C C . SER A 1 92 ? -2.597 -11.395 -10.850 1.00 78.31 92 SER A C 1
ATOM 736 O O . SER A 1 92 ? -1.561 -11.379 -11.509 1.00 78.31 92 SER A O 1
ATOM 738 N N . GLY A 1 93 ? -2.828 -12.339 -9.929 1.00 69.62 93 GLY A N 1
ATOM 739 C CA . GLY A 1 93 ? -1.921 -13.456 -9.645 1.00 69.62 93 GLY A CA 1
ATOM 740 C C . GLY A 1 93 ? -0.660 -13.068 -8.866 1.00 69.62 93 GLY A C 1
ATOM 741 O O . GLY A 1 93 ? 0.145 -13.936 -8.539 1.00 69.62 93 GLY A O 1
ATOM 742 N N . HIS A 1 94 ? -0.492 -11.791 -8.509 1.00 67.31 94 HIS A N 1
ATOM 743 C CA . HIS A 1 94 ? 0.681 -11.304 -7.780 1.00 67.31 94 HIS A CA 1
ATOM 744 C C . HIS A 1 94 ? 0.770 -11.838 -6.346 1.00 67.31 94 HIS A C 1
ATOM 746 O O . HIS A 1 94 ? 1.856 -11.846 -5.776 1.00 67.31 94 HIS A O 1
ATOM 752 N N . VAL A 1 95 ? -0.352 -12.280 -5.766 1.00 59.75 95 VAL A N 1
ATOM 753 C CA . VAL A 1 95 ? -0.415 -12.790 -4.385 1.00 59.75 95 VAL A CA 1
ATOM 754 C C . VAL A 1 95 ? -0.316 -14.314 -4.313 1.00 59.75 95 VAL A C 1
ATOM 756 O O . VAL A 1 95 ? 0.285 -14.833 -3.381 1.00 59.75 95 VAL A O 1
ATOM 759 N N . ALA A 1 96 ? -0.808 -15.042 -5.322 1.00 54.22 96 ALA A N 1
ATOM 760 C CA . ALA A 1 96 ? -0.758 -16.510 -5.356 1.00 54.22 96 ALA A CA 1
ATOM 761 C C . ALA A 1 96 ? 0.679 -17.073 -5.350 1.00 54.22 96 ALA A C 1
ATOM 763 O O . ALA A 1 96 ? 0.891 -18.223 -4.991 1.00 54.22 96 ALA A O 1
ATOM 764 N N . VAL A 1 97 ? 1.663 -16.254 -5.735 1.00 53.06 97 VAL A N 1
ATOM 765 C CA . VAL A 1 97 ? 3.094 -16.597 -5.710 1.00 53.06 97 VAL A CA 1
ATOM 766 C C . VAL A 1 97 ? 3.748 -16.275 -4.354 1.00 53.06 97 VAL A C 1
ATOM 768 O O . VAL A 1 97 ? 4.867 -16.704 -4.104 1.00 53.06 97 VAL A O 1
ATOM 771 N N . LEU A 1 98 ? 3.088 -15.507 -3.480 1.00 52.97 98 LEU A N 1
ATOM 772 C CA . LEU A 1 98 ? 3.660 -15.030 -2.212 1.00 52.97 98 LEU A CA 1
ATOM 773 C C . LEU A 1 98 ? 3.229 -15.855 -0.993 1.00 52.97 98 LEU A C 1
ATOM 775 O O . LEU A 1 98 ? 3.965 -15.873 -0.012 1.00 52.97 98 LEU A O 1
ATOM 779 N N . ASP A 1 99 ? 2.073 -16.519 -1.064 1.00 46.75 99 ASP A N 1
ATOM 780 C CA . ASP A 1 99 ? 1.532 -17.399 -0.009 1.00 46.75 99 ASP A CA 1
ATOM 781 C C . ASP A 1 99 ? 1.853 -18.898 -0.235 1.00 46.75 99 ASP A C 1
ATOM 783 O O . ASP A 1 99 ? 1.294 -19.757 0.450 1.00 46.75 99 ASP A O 1
ATOM 787 N N . GLY A 1 100 ? 2.718 -19.223 -1.208 1.00 41.06 100 GLY A N 1
ATOM 788 C CA . GLY A 1 100 ? 3.112 -20.592 -1.582 1.00 41.06 100 GLY A CA 1
ATOM 789 C C . GLY A 1 100 ? 4.472 -21.022 -1.048 1.00 41.06 100 GLY A C 1
ATOM 790 O O . GLY A 1 100 ? 5.415 -20.203 -1.119 1.00 41.06 100 GLY A O 1
#

Radius of gyration: 14.1 Å; chains: 1; bounding box: 38×37×33 Å